Protein AF-A0A969ILE1-F1 (afdb_monomer)

Structure (mmCIF, N/CA/C/O backbone):
data_AF-A0A969ILE1-F1
#
_entry.id   AF-A0A969ILE1-F1
#
loop_
_atom_site.group_PDB
_atom_site.id
_atom_site.type_symbol
_atom_site.label_atom_id
_atom_site.label_alt_id
_atom_site.label_comp_id
_atom_site.label_asym_id
_atom_site.label_entity_id
_atom_site.label_seq_id
_atom_site.pdbx_PDB_ins_code
_atom_site.Cartn_x
_atom_site.Cartn_y
_atom_site.Cartn_z
_atom_site.occupancy
_atom_site.B_iso_or_equiv
_atom_site.auth_seq_id
_atom_site.auth_comp_id
_atom_site.auth_asym_id
_atom_site.auth_atom_id
_atom_site.pdbx_PDB_model_num
ATOM 1 N N . MET A 1 1 ? -11.624 5.618 42.069 1.00 37.06 1 MET A N 1
ATOM 2 C CA . MET A 1 1 ? -11.536 6.656 41.020 1.00 37.06 1 MET A CA 1
ATOM 3 C C . MET A 1 1 ? -11.037 5.991 39.739 1.00 37.06 1 MET A C 1
ATOM 5 O O . MET A 1 1 ? -9.893 5.565 39.718 1.00 37.06 1 MET A O 1
ATOM 9 N N . ARG A 1 2 ? -11.896 5.788 38.726 1.00 47.66 2 ARG A N 1
ATOM 10 C CA . ARG A 1 2 ? -11.476 5.345 37.377 1.00 47.66 2 ARG A CA 1
ATOM 11 C C . ARG A 1 2 ? -11.145 6.600 36.573 1.00 47.66 2 ARG A C 1
ATOM 13 O O . ARG A 1 2 ? -11.952 7.525 36.566 1.00 47.66 2 ARG A O 1
ATOM 20 N N . ALA A 1 3 ? -9.975 6.634 35.944 1.00 54.03 3 ALA A N 1
ATOM 21 C CA . ALA A 1 3 ? -9.633 7.684 34.993 1.00 54.03 3 ALA A CA 1
ATOM 22 C C . ALA A 1 3 ? -10.610 7.644 33.799 1.00 54.03 3 ALA A C 1
ATOM 24 O O . ALA A 1 3 ? -11.000 6.546 33.385 1.00 54.03 3 ALA A O 1
ATOM 25 N N . PRO A 1 4 ? -11.018 8.796 33.240 1.00 49.69 4 PRO A N 1
ATOM 26 C CA . PRO A 1 4 ? -11.728 8.822 31.970 1.00 49.69 4 PRO A CA 1
ATOM 27 C C . PRO A 1 4 ? -10.766 8.342 30.876 1.00 49.69 4 PRO A C 1
ATOM 29 O O . PRO A 1 4 ? -9.754 8.985 30.603 1.00 49.69 4 PRO A O 1
ATOM 32 N N . GLY A 1 5 ? -11.051 7.180 30.287 1.00 52.09 5 GLY A N 1
ATOM 33 C CA . GLY A 1 5 ? -10.353 6.726 29.089 1.00 52.09 5 GLY A CA 1
ATOM 34 C C . GLY A 1 5 ? -10.683 7.678 27.947 1.00 52.09 5 GLY A C 1
ATOM 35 O O . GLY A 1 5 ? -11.853 7.825 27.592 1.00 52.09 5 GLY A O 1
ATOM 36 N N . PHE A 1 6 ? -9.670 8.345 27.395 1.00 56.41 6 PHE A N 1
ATOM 37 C CA . PHE A 1 6 ? -9.766 8.900 26.049 1.00 56.41 6 PHE A CA 1
ATOM 38 C C . PHE A 1 6 ? -10.169 7.738 25.145 1.00 56.41 6 PHE A C 1
ATOM 40 O O . PHE A 1 6 ? -9.448 6.750 25.085 1.00 56.41 6 PHE A O 1
ATOM 47 N N . GLY A 1 7 ? -11.365 7.797 24.560 1.00 51.00 7 GLY A N 1
ATOM 48 C CA . GLY A 1 7 ? -11.912 6.683 23.796 1.00 51.00 7 GLY A CA 1
ATOM 49 C C . GLY A 1 7 ? -10.921 6.228 22.732 1.00 51.00 7 GLY A C 1
ATOM 50 O O . GLY A 1 7 ? -10.543 7.023 21.874 1.00 51.00 7 GLY A O 1
ATOM 51 N N . ASP A 1 8 ? -10.511 4.963 22.805 1.00 58.94 8 ASP A N 1
ATOM 52 C CA . ASP A 1 8 ? -9.642 4.315 21.829 1.00 58.94 8 ASP A CA 1
ATOM 53 C C . ASP A 1 8 ? -10.401 4.190 20.499 1.00 58.94 8 ASP A C 1
ATOM 55 O O . ASP A 1 8 ? -10.955 3.139 20.160 1.00 58.94 8 ASP A O 1
ATOM 59 N N . SER A 1 9 ? -10.501 5.281 19.736 1.00 74.62 9 SER A N 1
ATOM 60 C CA . SER A 1 9 ? -10.997 5.212 18.370 1.00 74.62 9 SER A CA 1
ATOM 61 C C . SER A 1 9 ? -9.996 4.375 17.581 1.00 74.62 9 SER A C 1
ATOM 63 O O . SER A 1 9 ? -8.884 4.798 17.278 1.00 74.62 9 SER A O 1
ATOM 65 N N . THR A 1 10 ? -10.366 3.123 17.304 1.00 86.69 10 THR A N 1
ATOM 66 C CA . THR A 1 10 ? -9.534 2.236 16.492 1.00 86.69 10 THR A CA 1
ATOM 67 C C . THR A 1 10 ? -9.354 2.883 15.124 1.00 86.69 10 THR A C 1
ATOM 69 O O . THR A 1 10 ? -10.319 3.024 14.370 1.00 86.69 10 THR A O 1
ATOM 72 N N . THR A 1 11 ? -8.122 3.278 14.820 1.00 95.75 11 THR A N 1
ATOM 73 C CA . THR A 1 11 ? -7.736 3.728 13.483 1.00 95.75 11 THR A CA 1
ATOM 74 C C . THR A 1 11 ? -7.113 2.572 12.717 1.00 95.75 11 THR A C 1
ATOM 76 O O . THR A 1 11 ? -6.870 1.495 13.264 1.00 95.75 11 THR A O 1
ATOM 79 N N . TYR A 1 12 ? -6.856 2.790 11.438 1.00 97.62 12 TYR A N 1
ATOM 80 C CA . TYR A 1 12 ? -6.251 1.819 10.551 1.00 97.62 12 TYR A CA 1
ATOM 81 C C . TYR A 1 12 ? -5.056 2.432 9.843 1.00 97.62 12 TYR A C 1
ATOM 83 O O . TYR A 1 12 ? -5.082 3.589 9.418 1.00 97.62 12 TYR A O 1
ATOM 91 N N . ARG A 1 13 ? -4.017 1.621 9.675 1.00 98.06 13 ARG A N 1
ATOM 92 C CA . ARG A 1 13 ? -3.003 1.863 8.655 1.00 98.06 13 ARG A CA 1
ATOM 93 C C . ARG A 1 13 ? -3.452 1.169 7.387 1.00 98.06 13 ARG A C 1
ATOM 95 O O . ARG A 1 13 ? -3.791 -0.013 7.423 1.00 98.06 13 ARG A O 1
ATOM 102 N N . THR A 1 14 ? -3.463 1.902 6.287 1.00 98.62 14 THR A N 1
ATOM 103 C CA . THR A 1 14 ? -3.845 1.385 4.977 1.00 98.62 14 THR A CA 1
ATOM 104 C C . THR A 1 14 ? -2.608 1.296 4.098 1.00 98.62 14 THR A C 1
ATOM 106 O O . THR A 1 14 ? -1.777 2.203 4.048 1.00 98.62 14 THR A O 1
ATOM 109 N N . MET A 1 15 ? -2.463 0.160 3.432 1.00 98.62 15 MET A N 1
ATOM 110 C CA . MET A 1 15 ? -1.308 -0.213 2.636 1.00 98.62 15 MET A CA 1
ATOM 111 C C . MET A 1 15 ? -1.805 -0.630 1.257 1.00 98.62 15 MET A C 1
ATOM 113 O O . MET A 1 15 ? -2.682 -1.482 1.138 1.00 98.62 15 MET A O 1
ATOM 117 N N . CYS A 1 16 ? -1.242 -0.057 0.204 1.00 98.62 16 CYS A N 1
ATOM 118 C CA . CYS A 1 16 ? -1.499 -0.528 -1.146 1.00 98.62 16 CYS A CA 1
ATOM 119 C C . CYS A 1 16 ? -0.540 -1.672 -1.457 1.00 98.62 16 CYS A C 1
ATOM 121 O O . CYS A 1 16 ? 0.672 -1.501 -1.334 1.00 98.62 16 CYS A O 1
ATOM 123 N N . VAL A 1 17 ? -1.074 -2.840 -1.812 1.00 98.56 17 VAL A N 1
ATOM 124 C CA . VAL A 1 17 ? -0.297 -4.053 -2.090 1.00 98.56 17 VAL A CA 1
ATOM 125 C C . VAL A 1 17 ? -0.293 -4.311 -3.587 1.00 98.56 17 VAL A C 1
ATOM 127 O O . VAL A 1 17 ? -1.349 -4.460 -4.196 1.00 98.56 17 VAL A O 1
ATOM 130 N N . ARG A 1 18 ? 0.891 -4.439 -4.182 1.00 98.12 18 ARG A N 1
ATOM 131 C CA . ARG A 1 18 ? 1.072 -4.885 -5.562 1.00 98.12 18 ARG A CA 1
ATOM 132 C C . ARG A 1 18 ? 0.981 -6.401 -5.645 1.00 98.12 18 ARG A C 1
ATOM 134 O O . ARG A 1 18 ? 1.750 -7.126 -5.020 1.00 98.12 18 ARG A O 1
ATOM 141 N N . LEU A 1 19 ? 0.047 -6.893 -6.453 1.00 97.56 19 LEU A N 1
ATOM 142 C CA . LEU A 1 19 ? -0.359 -8.299 -6.421 1.00 97.56 19 LEU A CA 1
ATOM 143 C C . LEU A 1 19 ? 0.638 -9.250 -7.095 1.00 97.56 19 LEU A C 1
ATOM 145 O O . LEU A 1 19 ? 0.622 -10.445 -6.808 1.00 97.56 19 LEU A O 1
ATOM 149 N N . CYS A 1 20 ? 1.534 -8.763 -7.957 1.00 96.56 20 CYS A N 1
ATOM 150 C CA . CYS A 1 20 ? 2.501 -9.628 -8.642 1.00 96.56 20 CYS A CA 1
ATOM 151 C C . CYS A 1 20 ? 3.690 -10.068 -7.759 1.00 96.56 20 CYS A C 1
ATOM 153 O O . CYS A 1 20 ? 4.186 -11.185 -7.927 1.00 96.56 20 CYS A O 1
ATOM 155 N N . ASP A 1 21 ? 4.111 -9.259 -6.779 1.00 97.31 21 ASP A N 1
ATOM 156 C CA . ASP A 1 21 ? 5.275 -9.535 -5.913 1.00 97.31 21 ASP A CA 1
ATOM 157 C C . ASP A 1 21 ? 5.043 -9.290 -4.411 1.00 97.31 21 ASP A C 1
ATOM 159 O O . ASP A 1 21 ? 5.960 -9.484 -3.605 1.00 97.31 21 ASP A O 1
ATOM 163 N N . GLY A 1 22 ? 3.840 -8.855 -4.032 1.00 97.56 22 GLY A N 1
ATOM 164 C CA . GLY A 1 22 ? 3.472 -8.545 -2.655 1.00 97.56 22 GLY A CA 1
ATOM 165 C C . GLY A 1 22 ? 4.136 -7.280 -2.110 1.00 97.56 22 GLY A C 1
ATOM 166 O O . GLY A 1 22 ? 4.093 -7.044 -0.908 1.00 97.56 22 GLY A O 1
ATOM 167 N N . TYR A 1 23 ? 4.794 -6.455 -2.929 1.00 97.75 23 TYR A N 1
ATOM 168 C CA . TYR A 1 23 ? 5.329 -5.191 -2.424 1.00 97.75 23 TYR A CA 1
ATOM 169 C C . TYR A 1 23 ? 4.193 -4.297 -1.921 1.00 97.75 23 TYR A C 1
ATOM 171 O O . TYR A 1 23 ? 3.129 -4.253 -2.535 1.00 97.75 23 TYR A O 1
ATOM 179 N N . PHE A 1 24 ? 4.417 -3.563 -0.832 1.00 98.06 24 PHE A N 1
ATOM 180 C CA . PHE A 1 24 ? 3.408 -2.667 -0.282 1.00 98.06 24 PHE A CA 1
ATOM 181 C C . PHE A 1 24 ? 3.977 -1.329 0.178 1.00 98.06 24 PHE A C 1
ATOM 183 O O . PHE A 1 24 ? 5.122 -1.244 0.623 1.00 98.06 24 PHE A O 1
ATOM 190 N N . TRP A 1 25 ? 3.150 -0.288 0.092 1.00 98.06 25 TRP A N 1
ATOM 191 C CA . TRP A 1 25 ? 3.464 1.074 0.527 1.00 98.06 25 TRP A CA 1
ATOM 192 C C . TRP A 1 25 ? 2.260 1.705 1.238 1.00 98.06 25 TRP A C 1
ATOM 194 O O . TRP A 1 25 ? 1.123 1.308 0.975 1.00 98.06 25 TRP A O 1
ATOM 204 N N . PRO A 1 26 ? 2.482 2.651 2.166 1.00 97.94 26 PRO A N 1
ATOM 205 C CA . PRO A 1 26 ? 1.395 3.264 2.921 1.00 97.94 26 PRO A CA 1
ATOM 206 C C . PRO A 1 26 ? 0.547 4.199 2.050 1.00 97.94 26 PRO A C 1
ATOM 208 O O . PRO A 1 26 ? 1.082 4.922 1.211 1.00 97.94 26 PRO A O 1
ATOM 211 N N . ILE A 1 27 ? -0.765 4.206 2.301 1.00 98.50 27 ILE A N 1
ATOM 212 C CA . ILE A 1 27 ? -1.714 5.208 1.793 1.00 98.50 27 ILE A CA 1
ATOM 213 C C . ILE A 1 27 ? -2.094 6.179 2.919 1.00 98.50 27 ILE A C 1
ATOM 215 O O . ILE A 1 27 ? -1.870 7.380 2.788 1.00 98.50 27 ILE A O 1
ATOM 219 N N . SER A 1 28 ? -2.570 5.659 4.054 1.00 98.12 28 SER A N 1
ATOM 220 C CA . SER A 1 28 ? -2.938 6.442 5.239 1.00 98.12 28 SER A CA 1
ATOM 221 C C . SER A 1 28 ? -2.423 5.790 6.523 1.00 98.12 28 SER A C 1
ATOM 223 O O . SER A 1 28 ? -2.340 4.567 6.638 1.00 98.12 28 SER A O 1
ATOM 225 N N . PHE A 1 29 ? -2.108 6.612 7.528 1.00 96.12 29 PHE A N 1
ATOM 226 C CA . PHE A 1 29 ? -1.553 6.145 8.806 1.00 96.12 29 PHE A CA 1
ATOM 227 C C . PHE A 1 29 ? -2.578 6.041 9.944 1.00 96.12 29 PHE A C 1
ATOM 229 O O . PHE A 1 29 ? -2.349 5.306 10.903 1.00 96.12 29 PHE A O 1
ATOM 236 N N . THR A 1 30 ? -3.684 6.781 9.847 1.00 95.75 30 THR A N 1
ATOM 237 C CA . THR A 1 30 ? -4.727 6.896 10.880 1.00 95.75 30 THR A CA 1
ATOM 238 C C . THR A 1 30 ? -6.116 6.971 10.239 1.00 95.75 30 THR A C 1
ATOM 240 O O . THR A 1 30 ? -6.909 7.853 10.559 1.00 95.75 30 THR A O 1
ATOM 243 N N . ALA A 1 31 ? -6.395 6.084 9.287 1.00 96.81 31 ALA A N 1
ATOM 244 C CA . ALA A 1 31 ? -7.679 6.036 8.601 1.00 96.81 31 ALA A CA 1
ATOM 245 C C . ALA A 1 31 ? -8.791 5.515 9.521 1.00 96.81 31 ALA A C 1
ATOM 247 O O . ALA A 1 31 ? -8.583 4.652 10.375 1.00 96.81 31 ALA A O 1
ATOM 248 N N . THR A 1 32 ? -10.003 5.996 9.303 1.00 96.06 32 THR A N 1
ATOM 249 C CA . THR A 1 32 ? -11.242 5.419 9.829 1.00 96.06 32 THR A CA 1
ATOM 250 C C . THR A 1 32 ? -11.811 4.393 8.845 1.00 96.06 32 THR A C 1
ATOM 252 O O . THR A 1 32 ? -11.441 4.359 7.671 1.00 96.06 32 THR A O 1
ATOM 255 N N . LYS A 1 33 ? -12.769 3.561 9.283 1.00 93.88 33 LYS A N 1
ATOM 256 C CA . LYS A 1 33 ? -13.421 2.585 8.384 1.00 93.88 33 LYS A CA 1
ATOM 257 C C . LYS A 1 33 ? -14.074 3.230 7.157 1.00 93.88 33 LYS A C 1
ATOM 259 O O . LYS A 1 33 ? -14.067 2.634 6.087 1.00 93.88 33 LYS A O 1
ATOM 264 N N . HIS A 1 34 ? -14.636 4.430 7.307 1.00 96.00 34 HIS A N 1
ATOM 265 C CA . HIS A 1 34 ? -15.311 5.136 6.215 1.00 96.00 34 HIS A CA 1
ATOM 266 C C . HIS A 1 34 ? -14.339 5.611 5.125 1.00 96.00 34 HIS A C 1
ATOM 268 O O . HIS A 1 34 ? -14.745 5.808 3.985 1.00 96.00 34 HIS A O 1
ATOM 274 N N . GLU A 1 35 ? -13.055 5.755 5.450 1.00 97.75 35 GLU A N 1
ATOM 275 C CA . GLU A 1 35 ? -12.026 6.212 4.515 1.00 97.75 35 GLU A CA 1
ATOM 276 C C . GLU A 1 35 ? -11.397 5.079 3.703 1.00 97.75 35 GLU A C 1
ATOM 278 O O . GLU A 1 35 ? -10.724 5.354 2.713 1.00 97.75 35 GLU A O 1
ATOM 283 N N . LEU A 1 36 ? -11.643 3.812 4.060 1.00 98.06 36 LEU A N 1
ATOM 284 C CA . LEU A 1 36 ? -11.052 2.662 3.366 1.00 98.06 36 LEU A CA 1
ATOM 285 C C . LEU A 1 36 ? -11.435 2.618 1.880 1.00 98.06 36 LEU A C 1
ATOM 287 O O . LEU A 1 36 ? -10.600 2.292 1.045 1.00 98.06 36 LEU A O 1
ATOM 291 N N . ALA A 1 37 ? -12.666 3.002 1.527 1.00 98.31 37 ALA A N 1
ATOM 292 C CA . ALA A 1 37 ? -13.082 3.078 0.126 1.00 98.31 37 ALA A CA 1
ATOM 293 C C . ALA A 1 37 ? -12.269 4.133 -0.648 1.00 98.31 37 ALA A C 1
ATOM 295 O O . ALA A 1 37 ? -11.706 3.832 -1.698 1.00 98.31 37 ALA A O 1
ATOM 296 N N . ARG A 1 38 ? -12.120 5.338 -0.076 1.00 98.44 38 ARG A N 1
ATOM 297 C CA . ARG A 1 38 ? -11.294 6.419 -0.640 1.00 98.44 38 ARG A CA 1
ATOM 298 C C . ARG A 1 38 ? -9.840 5.972 -0.803 1.00 98.44 38 ARG A C 1
ATOM 300 O O . ARG A 1 38 ? -9.225 6.231 -1.836 1.00 98.44 38 ARG A O 1
ATOM 307 N N . ASP A 1 39 ? -9.288 5.311 0.210 1.00 98.75 39 ASP A N 1
ATOM 308 C CA . ASP A 1 39 ? -7.918 4.800 0.180 1.00 98.75 39 ASP A CA 1
ATOM 309 C C . ASP A 1 39 ? -7.737 3.698 -0.874 1.00 98.75 39 ASP A C 1
ATOM 311 O O . ASP A 1 39 ? -6.686 3.647 -1.513 1.00 98.75 39 ASP A O 1
ATOM 315 N N . SER A 1 40 ? -8.758 2.867 -1.118 1.00 98.62 40 SER A N 1
ATOM 316 C CA . SER A 1 40 ? -8.728 1.839 -2.167 1.00 98.62 40 SER A CA 1
ATOM 317 C C . SER A 1 40 ? -8.603 2.458 -3.548 1.00 98.62 40 SER A C 1
ATOM 319 O O . SER A 1 40 ? -7.736 2.069 -4.326 1.00 98.62 40 SER A O 1
ATOM 321 N N . GLU A 1 41 ? -9.385 3.496 -3.829 1.00 98.56 41 GLU A N 1
ATOM 322 C CA . GLU A 1 41 ? -9.278 4.190 -5.108 1.00 98.56 41 GLU A CA 1
ATOM 323 C C . GLU A 1 41 ? -7.925 4.899 -5.280 1.00 98.56 41 GLU A C 1
ATOM 325 O O . GLU A 1 41 ? -7.378 4.962 -6.381 1.0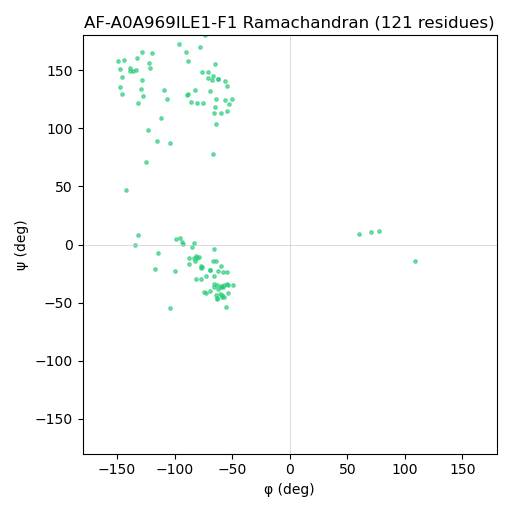0 98.56 41 GLU A O 1
ATOM 330 N N . ILE A 1 42 ? -7.366 5.469 -4.204 1.00 98.62 42 ILE A N 1
ATOM 331 C CA . ILE A 1 42 ? -6.023 6.068 -4.244 1.00 98.62 42 ILE A CA 1
ATOM 332 C C . ILE A 1 42 ? -4.978 4.991 -4.537 1.00 98.62 42 ILE A C 1
ATOM 334 O O . ILE A 1 42 ? -4.101 5.216 -5.371 1.00 98.62 42 ILE A O 1
ATOM 338 N N . CYS A 1 43 ? -5.087 3.829 -3.889 1.00 98.62 43 CYS A N 1
ATOM 339 C CA . CYS A 1 43 ? -4.227 2.682 -4.146 1.00 98.62 43 CYS A CA 1
ATOM 340 C C . CYS A 1 43 ? -4.263 2.293 -5.629 1.00 98.62 43 CYS A C 1
ATOM 342 O O . CYS A 1 43 ? -3.217 2.297 -6.277 1.00 98.62 43 CYS A O 1
ATOM 344 N N . GLU A 1 44 ? -5.449 2.070 -6.191 1.00 98.06 44 GLU A N 1
ATOM 345 C CA . GLU A 1 44 ? -5.631 1.701 -7.600 1.00 98.06 44 GLU A CA 1
ATOM 346 C C . GLU A 1 44 ? -5.058 2.744 -8.566 1.00 98.06 44 GLU A C 1
ATOM 348 O O . GLU A 1 44 ? -4.337 2.398 -9.498 1.00 98.06 44 GLU A O 1
ATOM 353 N N . ARG A 1 45 ? -5.288 4.039 -8.314 1.00 97.94 45 ARG A N 1
ATOM 354 C CA . ARG A 1 45 ? -4.747 5.119 -9.158 1.00 97.94 45 ARG A CA 1
ATOM 355 C C . ARG A 1 45 ? -3.228 5.277 -9.054 1.00 97.94 45 ARG A C 1
ATOM 357 O O . ARG A 1 45 ? -2.616 5.856 -9.948 1.00 97.94 45 ARG A O 1
ATOM 364 N N . SER A 1 46 ? -2.613 4.803 -7.972 1.00 96.94 46 SER A N 1
ATOM 365 C CA . SER A 1 46 ? -1.180 4.999 -7.715 1.00 96.94 46 SER A CA 1
ATOM 366 C C . SER A 1 46 ? -0.262 4.059 -8.504 1.00 96.94 46 SER A C 1
ATOM 368 O O . SER A 1 46 ? 0.953 4.254 -8.509 1.00 96.94 46 SER A O 1
ATOM 370 N N . CYS A 1 47 ? -0.804 3.034 -9.168 1.00 97.06 47 CYS A N 1
ATOM 371 C CA . CYS A 1 47 ? -0.000 2.005 -9.816 1.00 97.06 47 CYS A CA 1
ATOM 372 C C . CYS A 1 47 ? -0.677 1.476 -11.084 1.00 97.06 47 CYS A C 1
ATOM 374 O O . CYS A 1 47 ? -1.852 1.143 -11.071 1.00 97.06 47 CYS A O 1
ATOM 376 N N . ASN A 1 48 ? 0.080 1.317 -12.175 1.00 93.81 48 ASN A N 1
ATOM 377 C CA . ASN A 1 48 ? -0.456 0.719 -13.408 1.00 93.81 48 ASN A CA 1
ATOM 378 C C . ASN A 1 48 ? -0.496 -0.820 -13.372 1.00 93.81 48 ASN A C 1
ATOM 380 O O . ASN A 1 48 ? -1.047 -1.446 -14.274 1.00 93.81 48 ASN A O 1
ATOM 384 N N . ALA A 1 49 ? 0.154 -1.437 -12.382 1.00 95.50 49 ALA A N 1
ATOM 385 C CA . ALA A 1 49 ? 0.093 -2.878 -12.166 1.00 95.50 49 ALA A CA 1
ATOM 386 C C . ALA A 1 49 ? -1.099 -3.221 -11.256 1.00 95.50 49 ALA A C 1
ATOM 388 O O . ALA A 1 49 ? -1.515 -2.365 -10.476 1.00 95.50 49 ALA A O 1
ATOM 389 N N . PRO A 1 50 ? -1.610 -4.467 -11.283 1.00 97.38 50 PRO A N 1
ATOM 390 C CA . PRO A 1 50 ? -2.666 -4.887 -10.371 1.00 97.38 50 PRO A CA 1
ATOM 391 C C . PRO A 1 50 ? -2.267 -4.679 -8.907 1.00 97.38 50 PRO A C 1
ATOM 393 O O . PRO A 1 50 ? -1.237 -5.188 -8.444 1.00 97.38 50 PRO A O 1
ATOM 396 N N . VAL A 1 51 ? -3.103 -3.939 -8.186 1.00 98.50 51 VAL A N 1
ATOM 397 C CA . VAL A 1 51 ? -2.945 -3.610 -6.769 1.00 98.50 51 VAL A CA 1
ATOM 398 C C . VAL A 1 51 ? -4.253 -3.835 -6.019 1.00 98.50 51 VAL A C 1
ATOM 400 O O . VAL A 1 51 ? -5.317 -3.878 -6.629 1.00 98.50 51 VAL A O 1
ATOM 403 N N . ALA A 1 52 ? -4.172 -3.970 -4.699 1.00 98.50 52 ALA A N 1
ATOM 404 C CA . ALA A 1 52 ? -5.335 -3.978 -3.821 1.00 98.50 52 ALA A CA 1
ATOM 405 C C . ALA A 1 52 ? -5.013 -3.325 -2.475 1.00 98.50 52 ALA A C 1
ATOM 407 O O . ALA A 1 52 ? -3.915 -3.499 -1.930 1.00 98.50 52 ALA A O 1
ATOM 408 N N . LEU A 1 53 ? -5.992 -2.621 -1.907 1.00 98.75 53 LEU A N 1
ATOM 409 C CA . LEU A 1 53 ? -5.869 -2.083 -0.560 1.00 98.75 53 LEU A CA 1
ATOM 410 C C . LEU A 1 53 ? -5.882 -3.208 0.472 1.00 98.75 53 LEU A C 1
ATOM 412 O O . LEU A 1 53 ? -6.757 -4.072 0.458 1.00 98.75 53 LEU A O 1
ATOM 416 N N . HIS A 1 54 ? -4.933 -3.148 1.394 1.00 98.75 54 HIS A N 1
ATOM 417 C CA . HIS A 1 54 ? -4.947 -3.901 2.634 1.00 98.75 54 HIS A CA 1
ATOM 418 C C . HIS A 1 54 ? -4.859 -2.938 3.812 1.00 98.75 54 HIS A C 1
ATOM 420 O O . HIS A 1 54 ? -4.367 -1.818 3.684 1.00 98.75 54 HIS A O 1
ATOM 426 N N . PHE A 1 55 ? -5.327 -3.356 4.978 1.00 98.62 55 PHE A N 1
ATOM 427 C CA . PHE A 1 55 ? -5.278 -2.530 6.173 1.00 98.62 55 PHE A CA 1
ATOM 428 C C . PHE A 1 55 ? -5.149 -3.376 7.434 1.00 98.62 55 PHE A C 1
ATOM 430 O O . PHE A 1 55 ? -5.482 -4.559 7.452 1.00 98.62 55 PHE A O 1
ATOM 437 N N . TYR A 1 56 ? -4.653 -2.752 8.494 1.00 98.06 56 TYR A N 1
ATOM 438 C CA . TYR A 1 56 ? -4.543 -3.338 9.827 1.00 98.06 56 TYR A CA 1
ATOM 439 C C . TYR A 1 56 ? -4.809 -2.269 10.885 1.00 98.06 56 TYR A C 1
ATOM 441 O O . TYR A 1 56 ? -4.728 -1.067 10.606 1.00 98.06 56 TYR A O 1
ATOM 449 N N . LYS A 1 57 ? -5.182 -2.689 12.093 1.00 96.75 57 LYS A N 1
ATOM 450 C CA . LYS A 1 57 ? -5.511 -1.784 13.195 1.00 96.75 57 LYS A CA 1
ATOM 451 C C . LYS A 1 57 ? -4.280 -1.022 13.668 1.00 96.75 57 LYS A C 1
ATOM 453 O O . LYS A 1 57 ? -3.182 -1.554 13.791 1.00 96.75 57 LYS A O 1
ATOM 458 N N . ASN A 1 58 ? -4.493 0.240 13.996 1.00 91.94 58 ASN A N 1
ATOM 459 C CA . ASN A 1 58 ? -3.495 1.123 14.561 1.00 91.94 58 ASN A CA 1
ATOM 460 C C . ASN A 1 58 ? -4.105 1.839 15.782 1.00 91.94 58 ASN A C 1
ATOM 462 O O . ASN A 1 58 ? -5.124 2.524 15.628 1.00 91.94 58 ASN A O 1
ATOM 466 N N . PRO A 1 59 ? -3.511 1.710 16.983 1.00 91.88 59 PRO A N 1
ATOM 467 C CA . PRO A 1 59 ? -2.292 0.953 17.315 1.00 91.88 59 PRO A CA 1
ATOM 468 C C . PRO A 1 59 ? -2.517 -0.572 17.443 1.00 91.88 59 PRO A C 1
ATOM 470 O O . PRO A 1 59 ? -3.654 -1.033 17.510 1.00 91.88 59 PRO A O 1
ATOM 473 N N . GLY A 1 60 ? -1.425 -1.343 17.537 1.00 90.00 60 GLY A N 1
ATOM 474 C CA . GLY A 1 60 ? -1.429 -2.725 18.049 1.00 90.00 60 GLY A CA 1
ATOM 475 C C . GLY A 1 60 ? -1.204 -3.847 17.031 1.00 90.00 60 GLY A C 1
ATOM 476 O O . GLY A 1 60 ? -0.902 -4.965 17.440 1.00 90.00 60 GLY A O 1
ATOM 477 N N . GLU A 1 61 ? -1.302 -3.572 15.732 1.00 95.62 61 GLU A N 1
ATOM 478 C CA . GLU A 1 61 ? -0.993 -4.537 14.670 1.00 95.62 61 GLU A CA 1
ATOM 479 C C . GLU A 1 61 ? 0.149 -4.026 13.776 1.00 95.62 61 GLU A C 1
ATOM 481 O O . GLU A 1 61 ? 0.512 -2.851 13.796 1.00 95.62 61 GLU A O 1
ATOM 486 N N . GLU A 1 62 ? 0.718 -4.932 12.983 1.00 95.31 62 GLU A N 1
ATOM 487 C CA . GLU A 1 62 ? 1.848 -4.695 12.080 1.00 95.31 62 GLU A CA 1
ATOM 488 C C . GLU A 1 62 ? 1.505 -5.202 10.667 1.00 95.31 62 GLU A C 1
ATOM 490 O O . GLU A 1 62 ? 0.579 -6.006 10.521 1.00 95.31 62 GLU A O 1
ATOM 495 N N . PRO A 1 63 ? 2.263 -4.826 9.616 1.00 94.50 63 PRO A N 1
ATOM 496 C CA . PRO A 1 63 ? 1.943 -5.190 8.234 1.00 94.50 63 PRO A CA 1
ATOM 497 C C . PRO A 1 63 ? 1.625 -6.675 7.966 1.00 94.50 63 PRO A C 1
ATOM 499 O O . PRO A 1 63 ? 0.755 -6.936 7.143 1.00 94.50 63 PRO A O 1
ATOM 502 N N . PRO A 1 64 ? 2.241 -7.682 8.623 1.00 95.62 64 PRO A N 1
ATOM 503 C CA . PRO A 1 64 ? 1.861 -9.083 8.408 1.00 95.62 64 PRO A CA 1
ATOM 504 C C . PRO A 1 64 ? 0.419 -9.439 8.802 1.00 95.62 64 PRO A C 1
ATOM 506 O O . PRO A 1 64 ? -0.105 -10.429 8.298 1.00 95.62 64 PRO A O 1
ATOM 509 N N . ALA A 1 65 ? -0.210 -8.660 9.686 1.00 97.50 65 ALA A N 1
ATOM 510 C CA . ALA A 1 65 ? -1.587 -8.865 10.137 1.00 97.50 65 ALA A CA 1
ATOM 511 C C . ALA A 1 65 ? -2.632 -8.229 9.204 1.00 97.50 65 ALA A C 1
ATOM 513 O O . ALA A 1 65 ? -3.829 -8.355 9.455 1.00 97.50 65 ALA A O 1
ATOM 514 N N . MET A 1 66 ? -2.200 -7.541 8.142 1.00 98.44 66 MET A N 1
ATOM 515 C CA . MET A 1 66 ? -3.117 -6.818 7.272 1.00 98.44 66 MET A CA 1
ATOM 516 C C . MET A 1 66 ? -4.054 -7.740 6.497 1.00 98.44 66 MET A C 1
ATOM 518 O O . MET A 1 66 ? -3.680 -8.836 6.066 1.00 98.44 66 MET A O 1
ATOM 522 N N . VAL A 1 67 ? -5.271 -7.254 6.294 1.00 98.62 67 VAL A N 1
ATOM 523 C CA . VAL A 1 67 ? -6.326 -7.920 5.533 1.00 98.62 67 VAL A CA 1
ATOM 524 C C . VAL A 1 67 ? -6.775 -7.040 4.377 1.00 98.62 67 VAL A C 1
ATOM 526 O O . VAL A 1 67 ? -6.675 -5.817 4.461 1.00 98.62 67 VAL A O 1
ATOM 529 N N . ASP A 1 68 ? -7.257 -7.650 3.300 1.00 98.19 68 ASP A N 1
ATOM 530 C CA . ASP A 1 68 ? -7.913 -6.921 2.216 1.00 98.19 68 ASP A CA 1
ATOM 531 C C . ASP A 1 68 ? -9.323 -6.437 2.618 1.00 98.19 68 ASP A C 1
ATOM 533 O O . ASP A 1 68 ? -9.821 -6.694 3.720 1.00 98.19 68 ASP A O 1
ATOM 537 N N . MET A 1 69 ? -10.004 -5.758 1.692 1.00 97.31 69 MET A N 1
ATOM 538 C CA . MET A 1 69 ? -11.384 -5.280 1.874 1.00 97.31 69 MET A CA 1
ATOM 539 C C . MET A 1 69 ? -12.407 -6.401 2.147 1.00 97.31 69 MET A C 1
ATOM 541 O O . MET A 1 69 ? -13.482 -6.125 2.676 1.00 97.31 69 MET A O 1
ATOM 545 N N . ASN A 1 70 ? -12.071 -7.656 1.837 1.00 97.00 70 ASN A N 1
ATOM 546 C CA . ASN A 1 70 ? -12.886 -8.848 2.079 1.00 97.00 70 ASN A CA 1
ATOM 547 C C . ASN A 1 70 ? -12.459 -9.615 3.347 1.00 97.00 70 ASN A C 1
ATOM 549 O O . ASN A 1 70 ? -12.967 -10.707 3.610 1.00 97.00 70 ASN A O 1
ATOM 553 N N . GLY A 1 71 ? -11.507 -9.089 4.123 1.00 97.38 71 GLY A N 1
ATOM 554 C CA . GLY A 1 71 ? -10.974 -9.742 5.318 1.00 97.38 71 GLY A CA 1
ATOM 555 C C . GLY A 1 71 ? -9.979 -10.874 5.035 1.00 97.38 71 GLY A C 1
ATOM 556 O O . GLY A 1 71 ? -9.649 -11.639 5.943 1.00 97.38 71 GLY A O 1
ATOM 557 N N . GLN A 1 72 ? -9.494 -11.024 3.801 1.00 98.31 72 GLN A N 1
ATOM 558 C CA . GLN A 1 72 ? -8.482 -12.021 3.468 1.00 98.31 72 GLN A CA 1
ATOM 559 C C . GLN A 1 72 ? -7.112 -11.558 3.991 1.00 98.31 72 GLN A C 1
ATOM 561 O O . GLN A 1 72 ? -6.652 -10.492 3.586 1.00 98.31 72 GLN A O 1
ATOM 566 N N . PRO A 1 73 ? -6.425 -12.322 4.865 1.00 98.38 73 PRO A N 1
ATOM 567 C CA . PRO A 1 73 ? -5.052 -12.043 5.260 1.00 98.38 73 PRO A CA 1
ATOM 568 C C . PRO A 1 73 ? -4.127 -11.917 4.060 1.00 98.38 7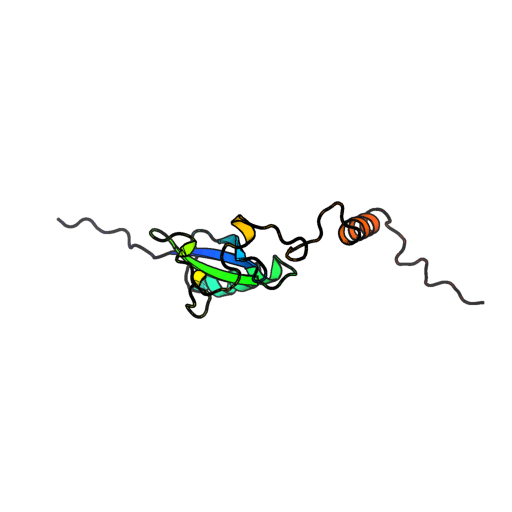3 PRO A C 1
ATOM 570 O O . PRO A 1 73 ? -4.105 -12.775 3.177 1.00 98.38 73 PRO A O 1
ATOM 573 N N . TYR A 1 74 ? -3.270 -10.906 4.111 1.00 98.25 74 TYR A N 1
ATOM 574 C CA . TYR A 1 74 ? -2.216 -10.687 3.131 1.00 98.25 74 TYR A CA 1
ATOM 575 C C . TYR A 1 74 ? -1.317 -11.912 2.937 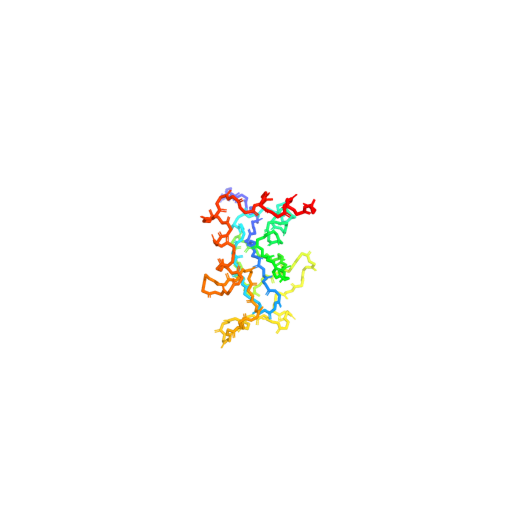1.00 98.25 74 TYR A C 1
ATOM 577 O O . TYR A 1 74 ? -0.908 -12.214 1.822 1.00 98.25 74 TYR A O 1
ATOM 585 N N . THR A 1 75 ? -1.056 -12.676 3.998 1.00 97.75 75 THR A N 1
ATOM 586 C CA . THR A 1 75 ? -0.241 -13.898 3.933 1.00 97.75 75 THR A CA 1
ATOM 587 C C . THR A 1 75 ? -0.854 -15.012 3.079 1.00 97.75 75 THR A C 1
ATOM 589 O O . THR A 1 75 ? -0.143 -15.947 2.717 1.00 97.75 75 THR A O 1
ATOM 592 N N . ARG A 1 76 ? -2.144 -14.926 2.719 1.00 97.56 76 ARG A N 1
ATOM 593 C CA . ARG A 1 76 ? -2.794 -15.849 1.774 1.00 97.56 76 ARG A CA 1
ATOM 594 C C . ARG A 1 76 ? -2.433 -15.544 0.318 1.00 97.56 76 ARG A C 1
ATOM 596 O O . ARG A 1 76 ? -2.580 -16.415 -0.537 1.00 97.56 76 ARG A O 1
ATOM 603 N N . LEU A 1 77 ? -1.962 -14.335 0.019 1.00 96.94 77 LEU A N 1
ATOM 604 C CA . LEU A 1 77 ? -1.515 -13.975 -1.318 1.00 96.94 77 LEU A CA 1
ATOM 605 C C . LEU A 1 77 ? -0.289 -14.823 -1.685 1.00 96.94 77 LEU A C 1
ATOM 607 O O . LEU A 1 77 ? 0.724 -14.788 -0.992 1.00 96.94 77 LEU A O 1
ATOM 611 N N . ALA A 1 78 ? -0.338 -15.540 -2.811 1.00 96.62 78 ALA A N 1
ATOM 612 C CA . ALA A 1 78 ? 0.789 -16.363 -3.270 1.00 96.62 78 ALA A CA 1
ATOM 613 C C . ALA A 1 78 ? 2.080 -15.547 -3.481 1.00 96.62 78 ALA A C 1
ATOM 615 O O . ALA A 1 78 ? 3.185 -16.089 -3.454 1.00 96.62 78 ALA A O 1
ATOM 616 N N . SER A 1 79 ? 1.942 -14.237 -3.703 1.00 97.06 79 SER A N 1
ATOM 617 C CA . SER A 1 79 ? 3.055 -13.308 -3.840 1.00 97.06 79 SER A CA 1
ATOM 618 C C . SER A 1 79 ? 3.483 -12.607 -2.550 1.00 97.06 79 SER A C 1
ATOM 620 O O . SER A 1 79 ? 4.447 -11.843 -2.594 1.00 97.06 79 SER A O 1
ATOM 622 N N . ALA A 1 80 ? 2.845 -12.887 -1.409 1.00 97.62 80 ALA A N 1
ATOM 623 C CA . ALA A 1 80 ? 3.147 -12.240 -0.139 1.00 97.62 80 ALA A CA 1
ATOM 624 C C . ALA A 1 80 ? 4.652 -12.262 0.167 1.00 97.62 80 ALA A C 1
ATOM 626 O O . ALA A 1 80 ? 5.303 -13.305 0.174 1.00 97.62 80 ALA A O 1
ATOM 627 N N . PHE A 1 81 ? 5.202 -11.075 0.417 1.00 97.38 81 PHE A N 1
ATOM 628 C CA . PHE A 1 81 ? 6.597 -10.821 0.777 1.00 97.38 81 PHE A CA 1
ATOM 629 C C . PHE A 1 81 ? 7.655 -11.271 -0.246 1.00 97.38 81 PHE A C 1
ATOM 631 O O . PHE A 1 81 ? 8.846 -11.176 0.063 1.00 97.38 81 PHE A O 1
ATOM 638 N N . ARG A 1 82 ? 7.290 -11.693 -1.467 1.00 97.31 82 ARG A N 1
ATOM 639 C CA . ARG A 1 82 ? 8.273 -12.138 -2.477 1.00 97.31 82 ARG A CA 1
ATOM 640 C C . ARG A 1 82 ? 9.297 -11.055 -2.809 1.00 97.31 82 ARG A C 1
ATOM 642 O O . ARG A 1 82 ? 10.478 -11.372 -2.952 1.00 97.31 82 ARG A O 1
ATOM 649 N N . TYR A 1 83 ? 8.871 -9.791 -2.836 1.00 96.50 83 TYR A N 1
ATOM 650 C CA . TYR A 1 83 ? 9.742 -8.631 -3.059 1.00 96.50 83 TYR A CA 1
ATOM 651 C C . TYR A 1 83 ? 10.941 -8.546 -2.096 1.00 96.50 83 TYR A C 1
ATOM 653 O O . TYR A 1 83 ? 11.940 -7.909 -2.422 1.00 96.50 83 TYR A O 1
ATOM 661 N N . ARG A 1 84 ? 10.864 -9.165 -0.906 1.00 96.00 84 ARG A N 1
ATOM 662 C CA . ARG A 1 84 ? 11.943 -9.128 0.097 1.00 96.00 84 ARG A CA 1
ATOM 663 C C . ARG A 1 84 ? 13.146 -9.982 -0.282 1.00 96.00 84 ARG A C 1
ATOM 665 O O . ARG A 1 84 ? 14.246 -9.711 0.181 1.00 96.00 84 ARG A O 1
ATOM 672 N N . VAL A 1 85 ? 12.928 -11.026 -1.077 1.00 96.88 85 VAL A N 1
ATOM 673 C CA . VAL A 1 85 ? 13.960 -12.019 -1.415 1.00 96.88 85 VAL A CA 1
ATOM 674 C C . VAL A 1 85 ? 14.288 -12.039 -2.901 1.00 96.88 85 VAL A C 1
ATOM 676 O O . VAL A 1 85 ? 15.355 -12.507 -3.289 1.00 96.88 85 VAL A O 1
ATOM 679 N N . ARG A 1 86 ? 13.382 -11.541 -3.749 1.00 94.50 86 ARG A N 1
ATOM 680 C CA . ARG A 1 86 ? 13.559 -11.534 -5.197 1.00 94.50 86 ARG A CA 1
ATOM 681 C C . ARG A 1 86 ? 12.937 -10.292 -5.812 1.00 94.50 86 ARG A C 1
ATOM 683 O O . ARG A 1 86 ? 11.755 -10.020 -5.626 1.00 94.50 86 ARG A O 1
ATOM 690 N N . TYR A 1 87 ? 13.727 -9.610 -6.630 1.00 93.88 87 TYR A N 1
ATOM 691 C CA . TYR A 1 87 ? 13.235 -8.565 -7.516 1.00 93.88 87 TYR A CA 1
ATOM 692 C C . TYR A 1 87 ? 12.657 -9.177 -8.799 1.00 93.88 87 TYR A C 1
ATOM 694 O O . TYR A 1 87 ? 13.283 -10.041 -9.417 1.00 93.88 87 TYR A O 1
ATOM 702 N N . ASP A 1 88 ? 11.469 -8.725 -9.203 1.00 93.25 88 ASP A N 1
ATOM 703 C CA . ASP A 1 88 ? 10.848 -9.087 -10.475 1.00 93.25 88 ASP A CA 1
ATOM 704 C C . ASP A 1 88 ? 10.799 -7.853 -11.396 1.00 93.25 88 ASP A C 1
ATOM 706 O O . ASP A 1 88 ? 10.018 -6.932 -1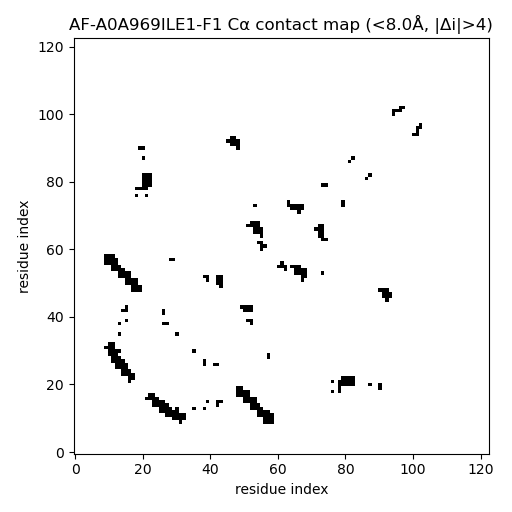1.144 1.00 93.25 88 ASP A O 1
ATOM 710 N N . PRO A 1 89 ? 11.604 -7.804 -12.476 1.00 91.25 89 PRO A N 1
ATOM 711 C CA . PRO A 1 89 ? 11.668 -6.637 -13.357 1.00 91.25 89 PRO A CA 1
ATOM 712 C C . PRO A 1 89 ? 10.367 -6.381 -14.132 1.00 91.25 89 PRO A C 1
ATOM 714 O O . PRO A 1 89 ? 10.204 -5.296 -14.704 1.00 91.25 89 PRO A O 1
ATOM 717 N N . THR A 1 90 ? 9.455 -7.357 -14.165 1.00 91.00 90 THR A N 1
ATOM 718 C CA . THR A 1 90 ? 8.140 -7.248 -14.809 1.00 91.00 90 THR A CA 1
ATOM 719 C C . THR A 1 90 ? 7.071 -6.679 -13.870 1.00 91.00 90 THR A C 1
ATOM 721 O O . THR A 1 90 ? 6.050 -6.184 -14.338 1.00 91.00 90 THR A O 1
ATOM 724 N N . CYS A 1 91 ? 7.319 -6.670 -12.556 1.00 93.69 91 CYS A N 1
ATOM 725 C CA . CYS A 1 91 ? 6.363 -6.244 -11.538 1.00 93.69 91 CYS A CA 1
ATOM 726 C C . CYS A 1 91 ? 6.712 -4.846 -10.996 1.00 93.69 91 CYS A C 1
ATOM 728 O O . CYS A 1 91 ? 7.423 -4.690 -10.004 1.00 93.69 91 CYS A O 1
ATOM 730 N N . LYS A 1 92 ? 6.220 -3.796 -11.664 1.00 93.12 92 LYS A N 1
ATOM 731 C CA . LYS A 1 92 ? 6.464 -2.389 -11.294 1.00 93.12 92 LYS A CA 1
ATOM 732 C C . LYS A 1 92 ? 5.279 -1.492 -11.640 1.00 93.12 92 LYS A C 1
ATOM 734 O O . LYS A 1 92 ? 4.561 -1.759 -12.595 1.00 93.12 92 LYS A O 1
ATOM 739 N N . CYS A 1 93 ? 5.100 -0.409 -10.884 1.00 94.00 93 CYS A N 1
ATOM 740 C CA . CYS A 1 93 ? 4.027 0.561 -11.136 1.00 94.00 93 CYS A CA 1
ATOM 741 C C . CYS A 1 93 ? 4.313 1.441 -12.354 1.00 94.00 93 CYS A C 1
ATOM 743 O O . CYS A 1 93 ? 3.431 1.696 -13.176 1.00 94.00 93 CYS A O 1
ATOM 745 N N . HIS A 1 94 ? 5.565 1.872 -12.492 1.00 92.12 94 HIS A N 1
ATOM 746 C CA . HIS A 1 94 ? 6.023 2.685 -13.607 1.00 92.12 94 HIS A CA 1
ATOM 747 C C . HIS A 1 94 ? 7.337 2.130 -14.161 1.00 92.12 94 HIS A C 1
ATOM 749 O O . HIS A 1 94 ? 8.122 1.547 -13.408 1.00 92.12 94 HIS A O 1
ATOM 755 N N . PRO A 1 95 ? 7.594 2.313 -15.468 1.00 91.94 95 PRO A N 1
ATOM 756 C CA . PRO A 1 95 ? 8.905 2.060 -16.045 1.00 91.94 95 PRO A CA 1
ATOM 757 C C . PRO A 1 95 ? 9.985 2.875 -15.338 1.00 91.94 95 PRO A C 1
ATOM 759 O O . PRO A 1 95 ? 9.764 4.049 -15.032 1.00 91.94 95 PRO A O 1
ATOM 762 N N . HIS A 1 96 ? 11.153 2.270 -15.135 1.00 91.25 96 HIS A N 1
ATOM 763 C CA . HIS A 1 96 ? 12.307 2.973 -14.575 1.00 91.25 96 HIS A CA 1
ATOM 764 C C . HIS A 1 96 ? 12.792 4.086 -15.513 1.00 91.25 96 HIS A C 1
ATOM 766 O O . HIS A 1 96 ? 12.604 3.971 -16.729 1.00 91.25 96 HIS A O 1
ATOM 772 N N . PRO A 1 97 ? 13.473 5.132 -15.005 1.00 90.88 97 PRO A N 1
ATOM 773 C CA . PRO A 1 97 ? 13.929 6.255 -15.828 1.00 90.88 97 PRO A CA 1
ATOM 774 C C . PRO A 1 97 ? 14.778 5.850 -17.043 1.00 90.88 97 PRO A C 1
ATOM 776 O O . PRO A 1 97 ? 14.665 6.464 -18.101 1.00 90.88 97 PRO A O 1
ATOM 779 N N . TRP A 1 98 ? 15.581 4.789 -16.921 1.00 89.81 98 TRP A N 1
ATOM 780 C CA . TRP A 1 98 ? 16.450 4.291 -17.994 1.00 89.81 98 TRP A CA 1
ATOM 781 C C . TRP A 1 98 ? 15.734 3.402 -19.027 1.00 89.81 98 TRP A C 1
ATOM 783 O O . TRP A 1 98 ? 16.295 3.089 -20.079 1.00 89.81 98 TRP A O 1
ATOM 793 N N . GLU A 1 99 ? 14.489 2.988 -18.779 1.00 93.12 99 GLU A N 1
ATOM 794 C CA . GLU A 1 99 ? 13.740 2.138 -19.708 1.00 93.12 99 GLU A CA 1
ATOM 795 C C . GLU A 1 99 ? 13.213 2.934 -20.905 1.00 93.12 99 GLU A C 1
ATOM 797 O O . GLU A 1 99 ? 12.875 4.113 -20.796 1.00 93.12 99 GLU A O 1
ATOM 802 N N . ALA A 1 100 ? 13.116 2.282 -22.071 1.00 92.81 100 ALA A N 1
ATOM 803 C CA . ALA A 1 100 ? 12.675 2.922 -23.315 1.00 92.81 100 ALA A CA 1
ATOM 804 C C . ALA A 1 100 ? 11.320 3.634 -23.167 1.00 92.81 100 ALA A C 1
ATOM 806 O O . ALA A 1 100 ? 11.177 4.772 -23.601 1.00 92.81 100 ALA A O 1
ATOM 807 N N . ALA A 1 101 ? 10.362 3.012 -22.473 1.00 88.75 101 ALA A N 1
ATOM 808 C CA . ALA A 1 101 ? 9.049 3.603 -22.229 1.00 88.75 101 ALA A CA 1
ATOM 809 C C . ALA A 1 101 ? 9.114 4.899 -21.398 1.00 88.75 101 ALA A C 1
ATOM 811 O O . ALA A 1 101 ? 8.376 5.841 -21.677 1.00 88.75 101 ALA A O 1
ATOM 812 N N . SER A 1 102 ? 9.994 4.980 -20.390 1.00 91.31 102 SER A N 1
ATOM 813 C CA . SER A 1 102 ? 10.160 6.217 -19.614 1.00 91.31 102 SER A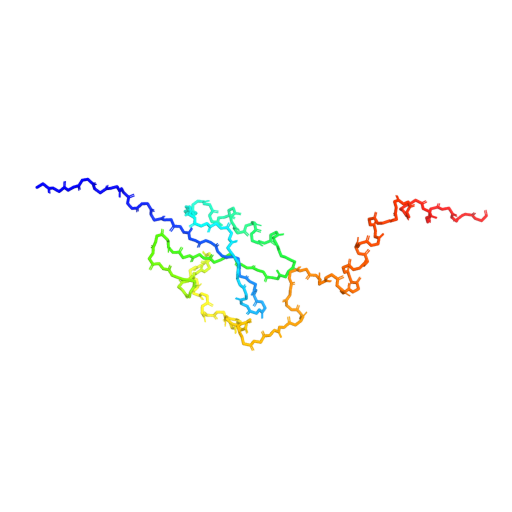 CA 1
ATOM 814 C C . SER A 1 102 ? 10.886 7.293 -20.415 1.00 91.31 102 SER A C 1
ATOM 816 O O . SER A 1 102 ? 10.459 8.449 -20.411 1.00 91.31 102 SER A O 1
ATOM 818 N N . ARG A 1 103 ? 11.937 6.905 -21.151 1.00 91.19 103 ARG A N 1
ATOM 819 C CA . ARG A 1 103 ? 12.670 7.801 -22.056 1.00 91.19 103 ARG A CA 1
ATOM 820 C C . ARG A 1 103 ? 11.740 8.415 -23.101 1.00 91.19 103 ARG A C 1
ATOM 822 O O . ARG A 1 103 ? 11.757 9.627 -23.274 1.00 91.19 103 ARG A O 1
ATOM 829 N N . GLN A 1 104 ? 10.862 7.618 -23.711 1.00 90.44 104 GLN A N 1
ATOM 830 C CA . GLN A 1 104 ? 9.891 8.104 -24.694 1.00 90.44 104 GLN A CA 1
ATOM 831 C C . GLN A 1 104 ? 8.937 9.157 -24.110 1.00 90.44 104 GLN A C 1
ATOM 833 O O . GLN A 1 104 ? 8.699 10.178 -24.750 1.00 90.44 104 GLN A O 1
ATOM 838 N N . ARG A 1 105 ? 8.436 8.959 -22.881 1.00 88.19 105 ARG A N 1
ATOM 839 C CA . ARG A 1 105 ? 7.621 9.977 -22.189 1.00 88.19 105 ARG A CA 1
ATOM 840 C C . ARG A 1 105 ? 8.396 11.264 -21.900 1.00 88.19 105 ARG A C 1
ATOM 842 O O . ARG A 1 105 ? 7.821 12.340 -21.929 1.00 88.19 105 ARG A O 1
ATOM 849 N N . HIS A 1 106 ? 9.690 11.175 -21.598 1.00 88.56 106 HIS A N 1
ATOM 850 C CA . HIS A 1 106 ? 10.501 12.378 -21.383 1.00 88.56 106 HIS A CA 1
ATOM 851 C C . HIS A 1 106 ? 10.716 13.146 -22.692 1.00 88.56 106 HIS A C 1
ATOM 853 O O . HIS A 1 106 ? 10.605 14.369 -22.706 1.00 88.56 106 HIS A O 1
ATOM 859 N N . LEU A 1 107 ? 10.944 12.434 -23.802 1.00 89.44 107 LEU A N 1
ATOM 860 C CA . LEU A 1 107 ? 11.082 13.045 -25.127 1.00 89.44 107 LEU A CA 1
ATOM 861 C C . LEU A 1 107 ? 9.828 13.826 -25.545 1.00 89.44 107 LEU A C 1
ATOM 863 O O . LEU A 1 107 ? 9.967 14.887 -26.147 1.00 89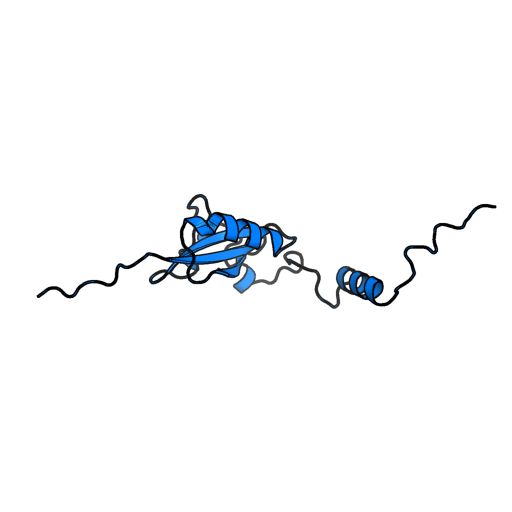.44 107 LEU A O 1
ATOM 867 N N . SER A 1 108 ? 8.620 13.367 -25.185 1.00 86.69 108 SER A N 1
ATOM 868 C CA . SER A 1 108 ? 7.389 14.109 -25.500 1.00 86.69 108 SER A CA 1
ATOM 869 C C . SER A 1 108 ? 7.275 15.455 -24.783 1.00 86.69 108 SER A C 1
ATOM 871 O O . SER A 1 108 ? 6.634 16.352 -25.311 1.00 86.69 108 SER A O 1
ATOM 873 N N . TYR A 1 109 ? 7.903 15.628 -23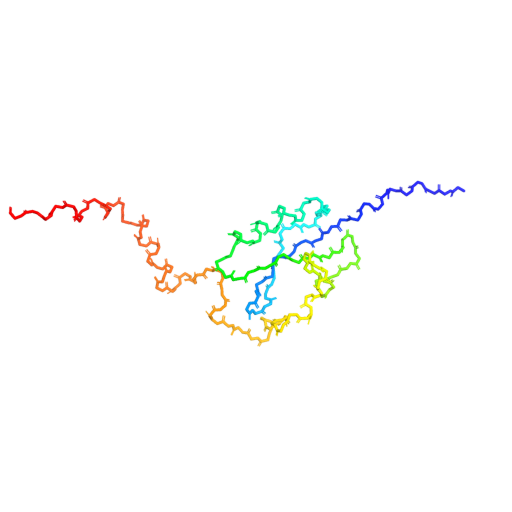.614 1.00 83.69 109 TYR A N 1
ATOM 874 C CA . TYR A 1 109 ? 7.958 16.936 -22.947 1.00 83.69 109 TYR A CA 1
ATOM 875 C C . TYR A 1 109 ? 9.048 17.846 -23.526 1.00 83.69 109 TYR A C 1
ATOM 877 O O . TYR A 1 109 ? 8.912 19.064 -23.495 1.00 83.69 109 TYR A O 1
ATOM 885 N N . ALA A 1 110 ? 10.137 17.264 -24.040 1.00 82.31 110 ALA A N 1
ATOM 886 C CA . ALA A 1 110 ? 11.273 18.008 -24.584 1.00 82.31 110 ALA A CA 1
ATOM 887 C C . ALA A 1 110 ? 11.022 18.578 -25.992 1.00 82.31 110 ALA A C 1
ATOM 889 O O . ALA A 1 110 ? 11.744 19.475 -26.421 1.00 82.31 110 ALA A O 1
ATOM 890 N N . LEU A 1 111 ? 10.026 18.063 -26.718 1.00 70.62 111 LEU A N 1
ATOM 891 C CA . LEU A 1 111 ? 9.703 18.478 -28.083 1.00 70.62 111 LEU A CA 1
ATOM 892 C C . LEU A 1 111 ? 8.313 19.137 -28.117 1.00 70.62 111 LEU A C 1
ATOM 894 O O . LEU A 1 111 ? 7.329 18.434 -28.345 1.00 70.62 111 LEU A O 1
ATOM 898 N N . PRO A 1 112 ? 8.205 20.464 -27.913 1.00 57.81 112 PRO A N 1
ATOM 899 C CA . PRO A 1 112 ? 6.910 21.132 -27.771 1.00 57.81 112 PRO A CA 1
ATOM 900 C C . PRO A 1 112 ? 5.997 21.137 -29.019 1.00 57.81 112 PRO A C 1
ATOM 902 O O . PRO A 1 112 ? 4.860 21.564 -28.883 1.00 57.81 112 PRO A O 1
ATOM 905 N N . ASP A 1 113 ? 6.406 20.620 -30.192 1.00 59.69 113 ASP A N 1
ATOM 906 C CA . ASP A 1 113 ? 5.683 20.880 -31.461 1.00 59.69 113 ASP A CA 1
ATOM 907 C C . ASP A 1 113 ? 5.349 19.682 -32.382 1.00 59.69 113 ASP A C 1
ATOM 909 O O . ASP A 1 113 ? 4.852 19.869 -33.492 1.00 59.69 113 ASP A O 1
ATOM 913 N N . GLN A 1 114 ? 5.543 18.420 -31.984 1.00 55.97 114 GLN A N 1
ATOM 914 C CA . GLN A 1 114 ? 5.338 17.295 -32.929 1.00 55.97 114 GLN A CA 1
ATOM 915 C C . GLN A 1 114 ? 3.876 16.818 -33.079 1.00 55.97 114 GLN A C 1
ATOM 917 O O . GLN A 1 114 ? 3.608 15.889 -33.837 1.00 55.97 114 GLN A O 1
ATOM 922 N N . VAL A 1 115 ? 2.910 17.447 -32.396 1.00 53.12 115 VAL A N 1
ATOM 923 C CA . VAL A 1 115 ? 1.483 17.054 -32.448 1.00 53.12 115 VAL A CA 1
ATOM 924 C C . VAL A 1 115 ? 0.758 17.627 -33.683 1.00 53.12 115 VAL A C 1
ATOM 926 O O . VAL A 1 115 ? -0.301 17.129 -34.055 1.00 53.12 115 VAL A O 1
ATOM 929 N N . HIS A 1 116 ? 1.348 18.602 -34.388 1.00 49.38 116 HIS A N 1
ATOM 930 C CA . HIS A 1 116 ? 0.736 19.235 -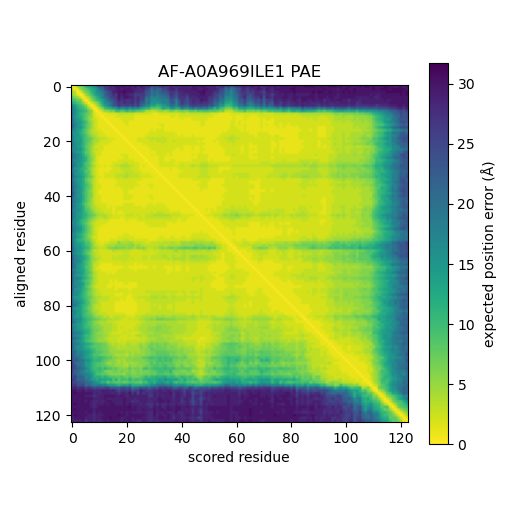35.569 1.00 49.38 116 HIS A CA 1
ATOM 931 C C . HIS A 1 116 ? 1.466 18.988 -36.904 1.00 49.38 116 HIS A C 1
ATOM 933 O O . HIS A 1 116 ? 0.928 19.323 -37.957 1.00 49.38 116 HIS A O 1
ATOM 939 N N . ALA A 1 117 ? 2.653 18.373 -36.905 1.00 51.88 117 ALA A N 1
ATOM 940 C CA . ALA A 1 117 ? 3.485 18.255 -38.110 1.00 51.88 117 ALA A CA 1
ATOM 941 C C . ALA A 1 117 ? 3.117 17.086 -39.052 1.00 51.88 117 ALA A C 1
ATOM 943 O O . ALA A 1 117 ? 3.591 17.040 -40.184 1.00 51.88 117 ALA A O 1
ATOM 944 N N . THR A 1 118 ? 2.264 16.145 -38.632 1.00 48.34 118 THR A N 1
ATOM 945 C CA . THR A 1 118 ? 1.861 14.986 -39.458 1.00 48.34 118 THR A CA 1
ATOM 946 C C . THR A 1 118 ? 0.569 15.203 -40.260 1.00 48.34 118 THR A C 1
ATOM 948 O O . THR A 1 118 ? 0.141 14.298 -40.973 1.00 48.34 118 THR A O 1
ATOM 951 N N . ALA A 1 119 ? -0.044 16.393 -40.197 1.00 54.50 119 ALA A N 1
ATOM 952 C CA . ALA A 1 119 ? -1.330 16.692 -40.843 1.00 54.50 119 ALA A CA 1
ATOM 953 C C . ALA A 1 119 ? -1.239 17.350 -42.240 1.00 54.50 119 ALA A C 1
ATOM 955 O O . ALA A 1 119 ? -2.269 17.692 -42.818 1.00 54.50 119 ALA A O 1
ATOM 956 N N . THR A 1 120 ? -0.048 17.509 -42.823 1.00 53.97 120 THR A N 1
ATOM 957 C CA . THR A 1 120 ? 0.132 18.090 -44.169 1.00 53.97 120 THR A CA 1
ATOM 958 C C . THR A 1 120 ? 0.910 17.154 -45.089 1.00 53.97 120 THR A C 1
ATOM 960 O O . THR A 1 120 ? 2.039 17.415 -45.488 1.00 53.97 120 THR A O 1
ATOM 963 N N . HIS A 1 121 ? 0.267 1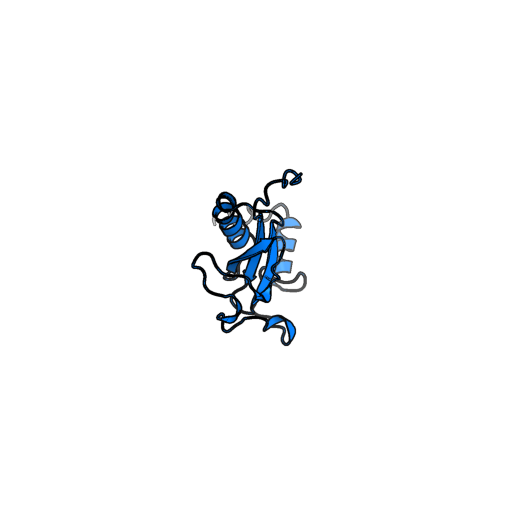6.056 -45.487 1.00 51.31 121 HIS A N 1
ATOM 964 C CA . HIS A 1 121 ? 0.568 15.427 -46.770 1.00 51.31 121 HIS A CA 1
ATOM 965 C C . HIS A 1 121 ? -0.722 15.345 -47.587 1.00 51.31 121 HIS A C 1
ATOM 967 O O . HIS A 1 121 ? -1.566 14.477 -47.373 1.00 51.31 121 HIS A O 1
ATOM 973 N N . LYS A 1 122 ? -0.889 16.297 -48.505 1.00 39.69 122 LYS A N 1
ATOM 974 C CA . LYS A 1 122 ? -1.834 16.213 -49.619 1.00 39.69 122 LYS A CA 1
ATOM 975 C C . LYS A 1 122 ? -1.038 16.553 -50.891 1.00 39.69 122 LYS A C 1
ATOM 977 O O . LYS A 1 122 ? -0.236 17.484 -50.801 1.00 39.69 122 LYS A O 1
ATOM 982 N N . PRO A 1 123 ? -1.185 15.768 -51.978 1.00 53.97 123 PRO A N 1
ATOM 983 C CA . PRO A 1 123 ? -0.331 15.834 -53.169 1.00 53.97 123 PRO A CA 1
ATOM 984 C C . PRO A 1 123 ? -0.358 17.186 -53.878 1.00 53.97 123 PRO A C 1
ATOM 986 O O . PRO A 1 123 ? -1.404 17.875 -53.796 1.00 53.97 123 PRO A O 1
#

Radius of gyration: 21.41 Å; Cα contacts (8 Å, |Δi|>4): 172; chains: 1; bounding box: 32×38×94 Å

Foldseek 3Di:
DDDPDPDPQWFKWKWKAQQPQRDIDTQDDGHHPVCQVVSQVVSVVQFPGDIFMWMDTPPPDDQQQIAGPVRHGSVPRPNHNRVVPDDDQVRGRDDDCPDPVNVVVVVPVVDVPPPPPVPDDDD

pLDDT: mean 88.0, std 16.68, range [37.06, 98.75]

Solvent-accessible surface area (backbone atoms only — not comparable to full-atom values): 7426 Å² total; per-residue (Å²): 138,81,80,84,71,77,75,82,73,75,20,22,31,31,30,30,29,33,60,77,33,32,44,69,46,81,77,42,74,70,35,48,82,84,44,50,63,61,48,34,55,51,35,49,74,70,31,79,43,68,54,48,40,28,35,31,49,35,83,92,58,53,81,82,70,12,19,34,94,85,66,49,49,46,74,73,42,92,23,47,59,39,50,81,82,45,87,55,96,85,63,54,53,65,71,51,76,89,35,70,73,33,42,53,58,52,51,60,69,75,47,92,63,74,91,68,70,82,79,79,83,76,137

Mean predicted aligned error: 8.73 Å

Sequence (123 aa):
MRAPGFGDSTTYRTMCVRLCDGYFWPISFTATKHELARDSEICERSCNAPVALHFYKNPGEEPPAMVDMNGQPYTRLASAFRYRVRYDPTCKCHPHPWEAASRQRHLSYALPDQVHATATHKP

Secondary structure (DSSP, 8-state):
----------EEEEEEEETTT--EEEEEEEE-GGGHHHHHHHHHHT-SS-EEEEEEEETT--GGG-EETT--BGGGSTTTTGGGT---TT--SS--TTSHHHHHHHHHHH-TTTTSTTS----

Nearest PDB structures (foldseek):
  5hy3-assembly1_B  TM=5.356E-01  e=8.858E-01  Tequatrovirus T4
  5xln-assembly1_A  TM=4.700E-01  e=1.007E+00  Homo sapiens
  1j7v-assembly1_R  TM=4.092E-01  e=9.445E-01  Homo sapiens
  6x93-assembly1_E  TM=4.073E-01  e=1.480E+00  Homo sapiens